Protein AF-A0A3C1BJ44-F1 (afdb_monomer_lite)

Structure (mmCIF, N/CA/C/O backbone):
data_AF-A0A3C1BJ44-F1
#
_entry.id   AF-A0A3C1BJ44-F1
#
loop_
_atom_site.group_PDB
_atom_site.id
_atom_site.type_symbol
_atom_site.label_atom_id
_atom_site.label_alt_id
_atom_site.label_comp_id
_atom_site.label_asym_id
_atom_site.label_entity_id
_atom_site.label_seq_id
_atom_site.pdbx_PDB_ins_code
_atom_site.Cartn_x
_atom_site.Cartn_y
_atom_site.Cartn_z
_atom_site.occupancy
_atom_site.B_iso_or_equiv
_atom_site.auth_seq_id
_atom_site.auth_comp_id
_atom_site.auth_asym_id
_atom_site.auth_atom_id
_atom_site.pdbx_PDB_model_num
ATOM 1 N N . MET A 1 1 ? -24.574 8.845 21.197 1.00 63.59 1 MET A N 1
ATOM 2 C CA . MET A 1 1 ? -23.706 8.130 20.237 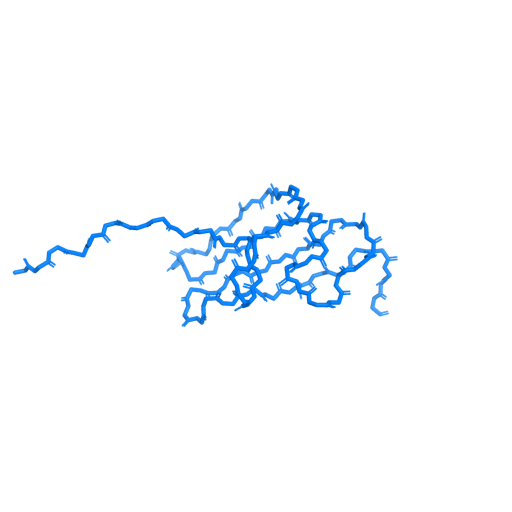1.00 63.59 1 MET A CA 1
ATOM 3 C C . MET A 1 1 ? -23.449 9.071 19.077 1.00 63.59 1 MET A C 1
ATOM 5 O O . MET A 1 1 ? -24.411 9.474 18.440 1.00 63.59 1 MET A O 1
ATOM 9 N N . THR A 1 2 ? -22.204 9.478 18.846 1.00 72.94 2 THR A N 1
ATOM 10 C CA . THR A 1 2 ? -21.839 10.267 17.659 1.00 72.94 2 THR A CA 1
ATOM 11 C C . THR A 1 2 ? -21.479 9.283 16.551 1.00 72.94 2 THR A C 1
ATOM 13 O O . THR A 1 2 ? -20.662 8.394 16.783 1.00 72.94 2 THR A O 1
ATOM 16 N N . ALA A 1 3 ? -22.113 9.386 15.383 1.00 75.00 3 ALA A N 1
ATOM 17 C CA . ALA A 1 3 ? -21.753 8.559 14.236 1.00 75.00 3 ALA A CA 1
ATOM 18 C C . ALA A 1 3 ? -20.329 8.914 13.779 1.00 75.00 3 ALA A C 1
ATOM 20 O O . ALA A 1 3 ? -20.004 10.092 13.638 1.00 75.00 3 ALA A O 1
ATOM 21 N N . ILE A 1 4 ? -19.485 7.906 13.556 1.00 77.25 4 ILE A N 1
ATOM 22 C CA . ILE A 1 4 ? -18.194 8.107 12.892 1.00 77.25 4 ILE A CA 1
ATOM 23 C C . ILE A 1 4 ? -18.500 8.225 11.393 1.00 77.25 4 ILE A C 1
ATOM 25 O O . ILE A 1 4 ? -19.082 7.289 10.838 1.00 77.25 4 ILE A O 1
ATOM 29 N N . PRO A 1 5 ? -18.181 9.351 10.732 1.00 81.94 5 PRO A N 1
ATOM 30 C CA . PRO A 1 5 ? -18.427 9.492 9.305 1.00 81.94 5 PRO A CA 1
ATOM 31 C C . PRO A 1 5 ? -17.597 8.465 8.531 1.00 81.94 5 PRO A C 1
ATOM 33 O O . PRO A 1 5 ? -16.421 8.244 8.827 1.00 81.94 5 PRO A O 1
ATOM 36 N N . ALA A 1 6 ? -18.213 7.840 7.529 1.00 83.94 6 ALA A N 1
ATOM 37 C CA . ALA A 1 6 ? -17.475 7.030 6.574 1.00 83.94 6 ALA A CA 1
ATOM 38 C C . ALA A 1 6 ? -16.511 7.931 5.791 1.00 83.94 6 ALA A C 1
ATOM 40 O O . ALA A 1 6 ? -16.872 9.039 5.390 1.00 83.94 6 ALA A O 1
ATOM 41 N N . PHE A 1 7 ? -15.293 7.449 5.568 1.00 86.56 7 PHE A N 1
ATOM 42 C CA . PHE A 1 7 ? -14.304 8.113 4.730 1.00 86.56 7 PHE A CA 1
ATOM 43 C C . PHE A 1 7 ? -13.669 7.092 3.790 1.00 86.56 7 PHE A C 1
ATOM 45 O O . PHE A 1 7 ? -13.590 5.904 4.106 1.00 86.56 7 PHE A O 1
ATOM 52 N N . THR A 1 8 ? -13.195 7.572 2.646 1.00 89.38 8 THR A N 1
ATOM 53 C CA . THR A 1 8 ? -12.377 6.792 1.716 1.00 89.38 8 THR A CA 1
ATOM 54 C C . THR A 1 8 ? -10.931 7.242 1.856 1.00 89.38 8 THR A C 1
ATOM 56 O O . THR A 1 8 ? -10.665 8.431 2.029 1.00 89.38 8 THR A O 1
ATOM 59 N N . LYS A 1 9 ? -9.986 6.302 1.771 1.00 90.00 9 LYS A N 1
ATOM 60 C CA . LYS A 1 9 ? -8.552 6.595 1.757 1.00 90.00 9 LYS A CA 1
ATOM 61 C C . LYS A 1 9 ? -7.898 5.956 0.540 1.00 90.00 9 LYS A C 1
ATOM 63 O O . LYS A 1 9 ? -8.070 4.762 0.310 1.00 90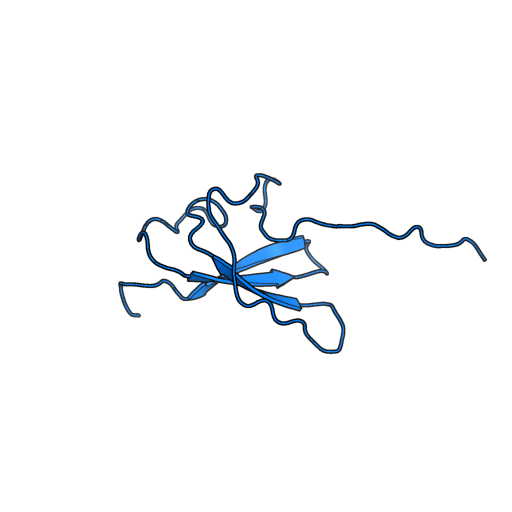.00 9 LYS A O 1
ATOM 68 N N . LEU A 1 10 ? -7.112 6.745 -0.190 1.00 93.62 10 LEU A N 1
ATOM 69 C CA . LEU A 1 10 ? -6.172 6.219 -1.170 1.00 93.62 10 LEU A CA 1
ATOM 70 C C . LEU A 1 10 ? -5.021 5.543 -0.418 1.00 93.62 10 LEU A C 1
ATOM 72 O O . LEU A 1 10 ? -4.329 6.181 0.376 1.00 93.62 10 LEU A O 1
ATOM 76 N N . ILE A 1 11 ? -4.858 4.239 -0.630 1.00 94.75 11 ILE A N 1
ATOM 77 C CA . ILE A 1 11 ? -3.808 3.438 0.014 1.00 94.75 11 ILE A CA 1
ATOM 78 C C . ILE A 1 11 ? -2.590 3.221 -0.880 1.00 94.75 11 ILE A C 1
ATOM 80 O O . ILE A 1 11 ? -1.610 2.669 -0.408 1.00 94.75 11 ILE A O 1
ATOM 84 N N . SER A 1 12 ? -2.654 3.634 -2.145 1.00 94.31 12 SER A N 1
ATOM 85 C CA . SER A 1 12 ? -1.546 3.649 -3.100 1.00 94.31 12 SER A CA 1
ATOM 86 C C . SER A 1 12 ? -0.961 5.062 -3.168 1.00 94.31 12 SER A C 1
ATOM 88 O O . SER A 1 12 ? -0.996 5.715 -4.210 1.00 94.31 12 SER A O 1
ATOM 90 N N . ALA A 1 13 ? -0.500 5.560 -2.022 1.00 93.81 13 ALA A N 1
ATOM 91 C CA . ALA A 1 13 ? 0.143 6.858 -1.882 1.00 93.81 13 ALA A CA 1
ATOM 92 C C . ALA A 1 13 ? 1.383 6.753 -0.986 1.00 93.81 13 ALA A C 1
ATOM 94 O O . ALA A 1 13 ? 1.369 6.053 0.026 1.00 93.81 13 ALA A O 1
ATOM 95 N N . SER A 1 14 ? 2.453 7.461 -1.337 1.00 89.69 14 SER A N 1
ATOM 96 C CA . SER A 1 14 ? 3.688 7.491 -0.553 1.00 89.69 14 SER A CA 1
ATOM 97 C C . SER A 1 14 ? 3.454 7.985 0.881 1.00 89.69 14 SER A C 1
ATOM 99 O O . SER A 1 14 ? 2.425 8.578 1.209 1.00 89.69 14 SER A O 1
ATOM 101 N N . ALA A 1 15 ? 4.459 7.834 1.746 1.00 86.12 15 ALA A N 1
ATOM 102 C CA . ALA A 1 15 ? 4.407 8.370 3.109 1.00 86.12 15 ALA A CA 1
ATOM 103 C C . ALA A 1 15 ? 4.193 9.902 3.171 1.00 86.12 15 ALA A C 1
ATOM 105 O O . ALA A 1 15 ? 3.758 10.407 4.205 1.00 86.12 15 ALA A O 1
ATOM 106 N N . ALA A 1 16 ? 4.486 10.630 2.087 1.00 87.75 16 ALA A N 1
ATOM 107 C CA . ALA A 1 16 ? 4.243 12.068 1.963 1.00 87.75 16 ALA A CA 1
ATOM 108 C C . ALA A 1 16 ? 2.826 12.412 1.457 1.00 87.75 16 ALA A C 1
ATOM 110 O O . ALA A 1 16 ? 2.463 13.583 1.431 1.00 87.75 16 ALA A O 1
ATOM 111 N N . GLY A 1 17 ? 2.021 11.413 1.081 1.00 89.56 17 GLY A N 1
ATOM 112 C CA . GLY A 1 17 ? 0.678 11.593 0.523 1.00 89.56 17 GLY A CA 1
ATOM 113 C C . GLY A 1 17 ? 0.627 11.685 -1.004 1.00 89.56 17 GLY A C 1
ATOM 114 O O . GLY A 1 17 ? -0.463 11.793 -1.552 1.00 89.56 17 GLY A O 1
ATOM 115 N N . GLU A 1 18 ? 1.770 11.600 -1.689 1.00 92.25 18 GLU A N 1
ATOM 116 C CA . GLU A 1 18 ? 1.828 11.598 -3.158 1.00 92.25 18 GLU A CA 1
ATOM 117 C C . GLU A 1 18 ? 1.227 10.313 -3.732 1.00 92.25 18 GLU A C 1
ATOM 119 O O . GLU A 1 18 ? 1.620 9.219 -3.323 1.00 92.25 18 GLU A O 1
ATOM 124 N N . GLU A 1 19 ? 0.315 10.436 -4.692 1.00 94.25 19 GLU A N 1
ATOM 125 C CA . GLU A 1 19 ? -0.333 9.300 -5.352 1.00 94.25 19 GLU A CA 1
ATOM 126 C C . GLU A 1 19 ? 0.673 8.456 -6.149 1.00 94.25 19 GLU A C 1
ATOM 128 O O . GLU A 1 19 ? 1.645 8.974 -6.705 1.00 94.25 19 GLU A O 1
ATOM 133 N N . GLY A 1 20 ? 0.431 7.146 -6.227 1.00 93.25 20 GLY A N 1
ATOM 134 C CA . GLY A 1 20 ? 1.182 6.247 -7.098 1.00 93.25 20 GLY A CA 1
ATOM 135 C C . GLY A 1 20 ? 1.138 6.709 -8.555 1.00 93.25 20 GLY A C 1
ATOM 136 O O . GLY A 1 20 ? 0.079 7.038 -9.083 1.00 93.25 20 GLY A O 1
ATOM 137 N N . ASN A 1 21 ? 2.294 6.742 -9.211 1.00 92.69 21 ASN A N 1
ATOM 138 C CA . ASN A 1 21 ? 2.440 7.231 -10.581 1.00 92.69 21 ASN A CA 1
ATOM 139 C C . ASN A 1 21 ? 2.135 6.176 -11.662 1.00 92.69 21 ASN A C 1
ATOM 141 O O . ASN A 1 21 ? 2.381 6.436 -12.841 1.00 92.69 21 ASN A O 1
ATOM 145 N N . ALA A 1 22 ? 1.624 5.002 -11.281 1.00 92.62 22 ALA A N 1
ATOM 146 C CA . ALA A 1 22 ? 1.210 3.942 -12.191 1.00 92.62 22 ALA A CA 1
ATOM 147 C C . ALA A 1 22 ? 0.102 3.053 -11.590 1.00 92.62 22 ALA A C 1
ATOM 149 O O . ALA A 1 22 ? -0.265 3.155 -10.418 1.00 92.62 22 ALA A O 1
ATOM 150 N N . ASP A 1 23 ? -0.425 2.145 -12.410 1.00 94.38 23 ASP A N 1
ATOM 151 C CA . ASP A 1 23 ? -1.552 1.288 -12.045 1.00 94.38 23 ASP A CA 1
ATOM 152 C C . ASP A 1 23 ? -1.254 0.332 -10.876 1.00 94.38 23 ASP A C 1
ATOM 154 O O . ASP A 1 23 ? -0.128 -0.150 -10.700 1.00 94.38 23 ASP A O 1
ATOM 158 N N . SER A 1 24 ? -2.310 -0.005 -10.127 1.00 94.94 24 SER A N 1
ATOM 159 C CA . SER A 1 24 ? -2.290 -0.984 -9.032 1.00 94.94 24 SER A CA 1
ATOM 160 C C . SER A 1 24 ? -3.311 -2.108 -9.255 1.00 94.94 24 SER A C 1
ATOM 162 O O . SER A 1 24 ? -4.378 -1.883 -9.825 1.00 94.94 24 SER A O 1
ATOM 164 N N . TYR A 1 25 ? -2.989 -3.323 -8.804 1.00 94.62 25 TYR A N 1
ATOM 165 C CA . TYR A 1 25 ? -3.716 -4.557 -9.118 1.00 94.62 25 TYR A CA 1
ATOM 166 C C . TYR A 1 25 ? -3.830 -5.497 -7.908 1.00 94.62 25 TYR A C 1
ATOM 168 O O . TYR A 1 25 ? -3.102 -5.368 -6.927 1.00 94.62 25 TYR A O 1
ATOM 176 N N . ALA A 1 26 ? -4.745 -6.468 -8.014 1.00 95.88 26 ALA A N 1
ATOM 177 C CA . ALA A 1 26 ? -4.877 -7.618 -7.111 1.00 95.88 26 ALA A CA 1
ATOM 178 C C . ALA A 1 26 ? -4.870 -7.290 -5.595 1.00 95.88 26 ALA A C 1
ATOM 180 O O . ALA A 1 26 ? -4.069 -7.859 -4.852 1.00 95.88 26 ALA A O 1
ATOM 181 N N . PRO A 1 27 ? -5.749 -6.394 -5.097 1.00 97.00 27 PRO A N 1
ATOM 182 C CA . PRO A 1 27 ? -5.779 -6.071 -3.677 1.00 97.00 27 PRO A CA 1
ATOM 183 C C . PRO A 1 27 ? -6.308 -7.239 -2.829 1.00 97.00 27 PRO A C 1
ATOM 185 O O . PRO A 1 27 ? -7.263 -7.920 -3.207 1.00 97.00 27 PRO A O 1
ATOM 188 N N . ALA A 1 28 ? -5.745 -7.406 -1.634 1.00 97.81 28 ALA A N 1
ATOM 189 C CA . ALA A 1 28 ? -6.223 -8.320 -0.600 1.00 97.81 28 ALA A CA 1
ATOM 190 C C . ALA A 1 28 ? -6.190 -7.638 0.775 1.00 97.81 28 ALA A C 1
ATOM 192 O O . ALA A 1 28 ? -5.218 -6.965 1.113 1.00 97.81 28 ALA A O 1
ATOM 193 N N . ILE A 1 29 ? -7.240 -7.821 1.580 1.00 97.31 29 ILE A N 1
ATOM 194 C CA . ILE A 1 29 ? -7.390 -7.200 2.905 1.00 97.31 29 ILE A CA 1
ATOM 195 C C . ILE A 1 29 ? -7.363 -8.252 4.018 1.00 97.31 29 ILE A C 1
ATOM 197 O O . ILE A 1 29 ? -7.937 -9.333 3.876 1.00 97.31 29 ILE A O 1
ATOM 201 N N . SER A 1 30 ? -6.699 -7.943 5.134 1.00 96.75 30 SER A N 1
ATOM 202 C CA . SER A 1 30 ? -6.724 -8.786 6.333 1.00 96.75 30 SER A CA 1
ATOM 203 C C . SER A 1 30 ? -8.126 -8.836 6.952 1.00 96.75 30 SER A C 1
ATOM 205 O O . SER A 1 30 ? -8.900 -7.886 6.850 1.00 96.75 30 SER A O 1
ATOM 207 N N . GLY A 1 31 ? -8.459 -9.927 7.651 1.00 97.75 31 GLY A N 1
ATOM 208 C CA . GLY A 1 31 ? -9.784 -10.091 8.272 1.00 97.75 31 GLY A CA 1
ATOM 209 C C . GLY A 1 31 ? -10.131 -9.024 9.321 1.00 97.75 31 GLY A C 1
ATOM 210 O O . GLY A 1 31 ? -11.304 -8.786 9.588 1.00 97.75 31 GLY A O 1
ATOM 211 N N . ASP A 1 32 ? -9.123 -8.357 9.890 1.00 95.56 32 ASP A N 1
ATOM 212 C CA . ASP A 1 32 ? -9.285 -7.240 10.824 1.00 95.56 32 ASP A CA 1
ATOM 213 C C . ASP A 1 32 ? -9.251 -5.853 10.152 1.00 95.56 32 ASP A C 1
ATOM 215 O O . ASP A 1 32 ? -9.338 -4.836 10.841 1.00 95.56 32 ASP A O 1
ATOM 219 N N . GLY A 1 33 ? -9.106 -5.793 8.825 1.00 93.19 33 GLY A N 1
ATOM 220 C CA . GLY A 1 33 ? -9.086 -4.557 8.043 1.00 93.19 33 GLY A CA 1
ATOM 221 C C . GLY A 1 33 ? -7.867 -3.660 8.274 1.00 93.19 33 GLY A C 1
ATOM 222 O O . GLY A 1 33 ? -7.879 -2.500 7.860 1.00 93.19 33 GLY A O 1
ATOM 223 N N . LYS A 1 34 ? -6.822 -4.146 8.960 1.00 94.81 34 LYS A N 1
ATOM 224 C CA . LYS A 1 34 ? -5.650 -3.327 9.308 1.00 94.81 34 LYS A CA 1
ATOM 225 C C . LYS A 1 34 ? -4.536 -3.340 8.276 1.00 94.81 34 LYS A C 1
ATOM 227 O O . LYS A 1 34 ? -3.676 -2.461 8.324 1.00 94.81 34 LYS A O 1
ATOM 232 N N . THR A 1 35 ? -4.566 -4.296 7.360 1.00 96.50 35 THR A N 1
ATOM 233 C CA . THR A 1 35 ? -3.512 -4.488 6.374 1.00 96.50 35 THR A CA 1
ATOM 234 C C . THR A 1 35 ? -4.124 -4.722 5.003 1.00 96.50 35 THR A C 1
ATOM 236 O O . THR A 1 35 ? -5.046 -5.529 4.871 1.00 96.50 35 THR A O 1
ATOM 239 N N . VAL A 1 36 ? -3.602 -4.039 3.984 1.00 97.12 36 VAL A N 1
ATOM 240 C CA . VAL A 1 36 ? -3.976 -4.272 2.582 1.00 97.12 36 VAL A CA 1
ATOM 241 C C . VAL A 1 36 ? -2.719 -4.534 1.767 1.00 97.12 36 VAL A C 1
ATOM 243 O O . VAL A 1 36 ? -1.841 -3.681 1.722 1.00 97.12 36 VAL A O 1
ATOM 246 N N . ALA A 1 37 ? -2.637 -5.700 1.131 1.00 96.31 37 ALA A N 1
ATOM 247 C CA . ALA A 1 37 ? -1.589 -6.026 0.170 1.00 96.31 37 ALA A CA 1
ATOM 248 C C . ALA A 1 37 ? -2.090 -5.764 -1.255 1.00 96.31 37 ALA A C 1
ATOM 250 O O . ALA A 1 37 ? -3.256 -6.032 -1.544 1.00 96.31 37 ALA A O 1
ATOM 251 N N . PHE A 1 38 ? -1.237 -5.244 -2.131 1.00 95.31 38 PHE A N 1
ATOM 252 C CA . PHE A 1 38 ? -1.566 -4.992 -3.536 1.00 95.31 38 PHE A CA 1
ATOM 253 C C . PHE A 1 38 ? -0.304 -4.980 -4.402 1.00 95.31 38 PHE A C 1
ATOM 255 O O . PHE A 1 38 ? 0.791 -4.724 -3.910 1.00 95.31 38 PHE A O 1
ATOM 262 N N . GLU A 1 39 ? -0.457 -5.235 -5.697 1.00 93.75 39 GLU A N 1
ATOM 263 C CA . GLU A 1 39 ? 0.618 -5.079 -6.679 1.00 93.75 39 GLU A CA 1
ATOM 264 C C . GLU A 1 39 ? 0.586 -3.668 -7.277 1.00 93.75 39 GLU A C 1
ATOM 266 O O . GLU A 1 39 ? -0.498 -3.144 -7.537 1.00 93.75 39 GLU A O 1
ATOM 271 N N . SER A 1 40 ? 1.738 -3.061 -7.567 1.00 92.69 40 SER A N 1
ATOM 272 C CA . SER A 1 40 ? 1.795 -1.786 -8.296 1.00 92.69 40 SER A CA 1
ATOM 273 C C . SER A 1 40 ? 3.017 -1.687 -9.204 1.00 92.69 40 SER A C 1
ATOM 275 O O . SER A 1 40 ? 4.063 -2.246 -8.897 1.00 92.69 40 SER A O 1
ATOM 277 N N . TYR A 1 41 ? 2.879 -0.955 -10.313 1.00 90.12 41 TYR A N 1
ATOM 278 C CA . TYR A 1 41 ? 4.009 -0.507 -11.148 1.00 90.12 41 TYR A CA 1
ATOM 279 C C . TYR A 1 41 ? 4.583 0.850 -10.695 1.00 90.12 41 TYR A C 1
ATOM 281 O O . TYR A 1 41 ? 5.415 1.440 -11.387 1.00 90.12 41 TYR A O 1
ATOM 289 N N . SER A 1 42 ? 4.065 1.413 -9.600 1.00 91.31 42 SER A N 1
ATOM 290 C CA . SER A 1 42 ? 4.387 2.777 -9.186 1.00 91.31 42 SER A CA 1
ATOM 291 C C . SER A 1 42 ? 5.786 2.880 -8.582 1.00 91.31 42 SER A C 1
ATOM 293 O O . SER A 1 42 ? 6.034 2.389 -7.488 1.00 91.31 42 SER A O 1
ATOM 295 N N . SER A 1 43 ? 6.651 3.663 -9.220 1.00 88.00 43 SER A N 1
ATOM 296 C CA . SER A 1 43 ? 8.041 3.901 -8.788 1.00 88.00 43 SER A CA 1
ATOM 297 C C . SER A 1 43 ? 8.191 4.946 -7.670 1.00 88.00 43 SER A C 1
ATOM 299 O O . SER A 1 43 ? 9.296 5.280 -7.244 1.00 88.00 43 SER A O 1
ATOM 301 N N . ASN A 1 44 ? 7.086 5.539 -7.216 1.00 88.81 44 ASN A N 1
ATOM 302 C CA . ASN A 1 44 ? 7.085 6.635 -6.244 1.00 88.81 44 ASN A CA 1
ATOM 303 C C . ASN A 1 44 ? 6.351 6.310 -4.933 1.00 88.81 44 ASN A C 1
ATOM 305 O O . ASN A 1 44 ? 6.247 7.187 -4.077 1.00 88.81 44 ASN A O 1
ATOM 309 N N . LEU A 1 45 ? 5.870 5.076 -4.742 1.00 87.81 45 LEU A N 1
ATOM 310 C CA . LEU A 1 45 ? 5.239 4.672 -3.477 1.00 87.81 45 LEU A CA 1
ATOM 311 C C . LEU A 1 45 ? 6.267 4.514 -2.353 1.00 87.81 45 LEU A C 1
ATOM 313 O O . LEU A 1 45 ? 6.000 4.882 -1.208 1.00 87.81 45 LEU A O 1
ATOM 317 N N . VAL A 1 46 ? 7.461 4.026 -2.692 1.00 84.12 46 VAL A N 1
ATOM 318 C CA . VAL A 1 46 ? 8.617 3.919 -1.798 1.00 84.12 46 VAL A CA 1
ATOM 319 C C . VAL A 1 46 ? 9.843 4.449 -2.538 1.00 84.12 46 VAL A C 1
ATOM 321 O O . VAL A 1 46 ? 10.042 4.156 -3.711 1.00 84.12 46 VAL A O 1
ATOM 324 N N . GLN A 1 47 ? 10.690 5.219 -1.849 1.00 71.56 47 GLN A N 1
ATOM 325 C CA . GLN A 1 47 ? 11.753 6.052 -2.440 1.00 71.56 47 GLN A CA 1
ATOM 326 C C . GLN A 1 47 ? 12.882 5.291 -3.185 1.00 71.56 47 GLN A C 1
ATOM 328 O O . GLN A 1 47 ? 13.810 5.917 -3.701 1.00 71.56 47 GLN A O 1
ATOM 333 N N . SER A 1 48 ? 12.786 3.965 -3.302 1.00 63.59 48 SER A N 1
ATOM 334 C CA . SER A 1 48 ? 13.793 3.091 -3.917 1.00 63.59 48 SER A CA 1
ATOM 335 C C . SER A 1 48 ? 13.249 2.154 -5.002 1.00 63.59 48 SER A C 1
ATOM 337 O O . SER A 1 48 ? 14.043 1.408 -5.575 1.00 63.59 48 SER A O 1
ATOM 339 N N . ASP A 1 49 ? 11.950 2.185 -5.317 1.00 61.28 49 ASP A N 1
ATOM 340 C CA . ASP A 1 49 ? 11.402 1.362 -6.399 1.00 61.28 49 ASP A CA 1
ATOM 341 C C . ASP A 1 49 ? 11.601 2.057 -7.756 1.00 61.28 49 ASP A C 1
ATOM 343 O O . ASP A 1 49 ? 11.004 3.086 -8.057 1.00 61.28 49 ASP A O 1
ATOM 347 N N . LYS A 1 50 ? 12.522 1.539 -8.571 1.00 63.38 50 LYS A N 1
ATOM 348 C CA . LYS A 1 50 ? 12.840 2.073 -9.909 1.00 63.38 50 LYS A CA 1
ATOM 349 C C . LYS A 1 50 ? 13.070 0.973 -10.940 1.00 63.38 50 LYS A C 1
ATOM 351 O O . LYS A 1 50 ? 13.664 1.229 -11.986 1.00 63.38 50 LYS A O 1
ATOM 356 N N . ASN A 1 51 ? 12.694 -0.264 -10.629 1.00 66.19 51 ASN A N 1
ATOM 357 C CA . ASN A 1 51 ? 13.063 -1.419 -11.449 1.00 66.19 51 ASN A CA 1
ATOM 358 C C . ASN A 1 51 ? 12.152 -1.577 -12.689 1.00 66.19 51 ASN A C 1
ATOM 360 O O . ASN A 1 51 ? 12.539 -2.266 -13.631 1.00 66.19 51 ASN A O 1
ATOM 364 N N . GLY A 1 52 ? 10.996 -0.898 -12.722 1.00 66.19 52 GLY A N 1
ATOM 365 C CA . GLY A 1 52 ? 10.027 -0.964 -13.821 1.00 66.19 52 GLY A CA 1
ATOM 366 C C . GLY A 1 52 ? 9.207 -2.261 -13.858 1.00 66.19 52 GLY A C 1
ATOM 367 O O . GLY A 1 52 ? 8.526 -2.525 -14.849 1.00 66.19 52 GLY A O 1
ATOM 368 N N . PHE A 1 53 ? 9.275 -3.073 -12.804 1.00 75.94 53 PHE A N 1
ATOM 369 C CA . PHE A 1 53 ? 8.483 -4.279 -12.602 1.00 75.94 53 PHE A CA 1
ATOM 370 C C . PHE A 1 53 ? 7.334 -4.013 -11.623 1.00 75.94 53 PHE A C 1
ATOM 372 O O . PHE A 1 53 ? 7.251 -2.956 -11.005 1.00 75.94 53 PHE A O 1
ATOM 379 N N . ARG A 1 54 ? 6.398 -4.966 -11.535 1.00 82.62 54 ARG A N 1
ATOM 380 C CA . ARG A 1 54 ? 5.383 -4.950 -10.479 1.00 82.62 54 ARG A CA 1
ATOM 381 C C . ARG A 1 54 ? 6.015 -5.379 -9.167 1.00 82.62 54 ARG A C 1
ATOM 383 O O . ARG A 1 54 ? 6.567 -6.478 -9.092 1.00 82.62 54 ARG A O 1
ATOM 390 N N . ASP A 1 55 ? 5.794 -4.562 -8.153 1.00 86.94 55 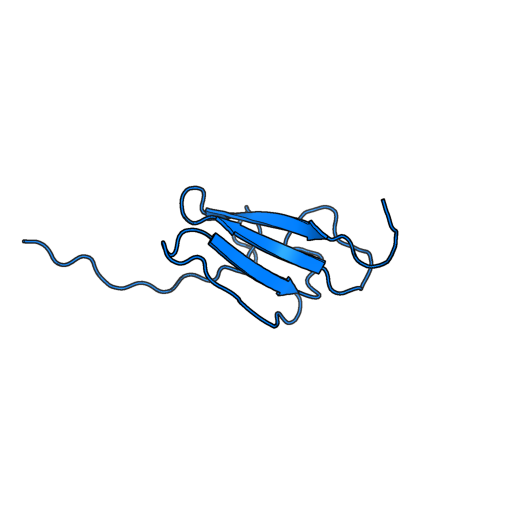ASP A N 1
ATOM 391 C CA . ASP A 1 55 ? 6.170 -4.826 -6.774 1.00 86.94 55 ASP A CA 1
ATOM 392 C C . ASP A 1 55 ? 4.907 -5.062 -5.933 1.00 86.94 55 ASP A C 1
ATOM 394 O O . ASP A 1 55 ? 3.839 -4.507 -6.206 1.00 86.94 55 ASP A O 1
ATOM 398 N N . VAL A 1 56 ? 5.011 -5.912 -4.912 1.00 90.94 56 VAL A N 1
ATOM 399 C CA . VAL A 1 56 ? 3.968 -6.118 -3.907 1.00 90.94 56 VAL A CA 1
ATOM 400 C C . VAL A 1 56 ? 4.200 -5.126 -2.780 1.00 90.94 56 VAL A C 1
ATOM 402 O O . VAL A 1 56 ? 5.254 -5.126 -2.143 1.00 90.94 56 VAL A O 1
ATOM 405 N N . PHE A 1 57 ? 3.186 -4.322 -2.505 1.00 92.56 57 PHE A N 1
ATOM 406 C CA . PHE A 1 57 ? 3.155 -3.339 -1.438 1.00 92.56 57 PHE A CA 1
ATOM 407 C C . PHE A 1 57 ? 2.164 -3.754 -0.357 1.00 92.56 57 PHE A C 1
ATOM 409 O O . PHE 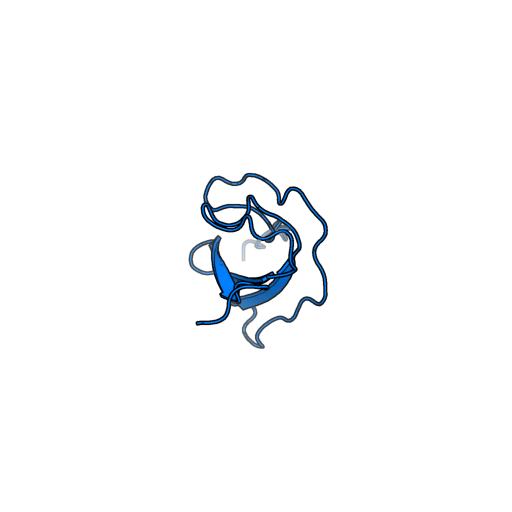A 1 57 ? 1.163 -4.421 -0.628 1.00 92.56 57 PHE A O 1
ATOM 416 N N . VAL A 1 58 ? 2.427 -3.326 0.875 1.00 94.88 58 VAL A N 1
ATOM 417 C CA . VAL A 1 58 ? 1.533 -3.511 2.015 1.00 94.88 58 VAL A CA 1
ATOM 418 C C . VAL A 1 58 ? 1.253 -2.168 2.669 1.00 94.88 58 VAL A C 1
ATOM 420 O O . VAL A 1 58 ? 2.164 -1.475 3.109 1.00 94.88 58 VAL A O 1
ATOM 423 N N . TRP A 1 59 ? -0.027 -1.812 2.753 1.00 95.69 59 TRP A N 1
ATOM 424 C CA . TRP A 1 59 ? -0.514 -0.665 3.505 1.00 95.69 59 TRP A CA 1
ATOM 425 C C . TRP A 1 59 ? -0.949 -1.068 4.915 1.00 95.69 59 TRP A C 1
ATOM 427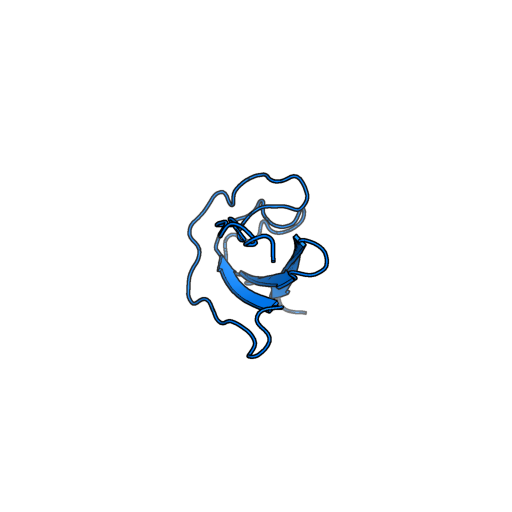 O O . TRP A 1 59 ? -1.661 -2.060 5.091 1.00 95.69 59 TRP A O 1
ATOM 437 N N . HIS A 1 60 ? -0.592 -0.249 5.904 1.00 94.44 60 HIS A N 1
ATOM 438 C CA . HIS A 1 60 ? -0.904 -0.461 7.316 1.00 94.44 60 HIS A CA 1
ATOM 439 C C . HIS A 1 60 ? -1.812 0.643 7.873 1.00 94.44 60 HIS A C 1
ATOM 441 O O . HIS A 1 60 ? -1.447 1.820 7.889 1.00 94.44 60 HIS A O 1
ATOM 447 N N . SER A 1 61 ? -2.984 0.285 8.403 1.00 91.88 61 SER A N 1
ATOM 448 C CA . SER A 1 61 ? -3.991 1.259 8.853 1.00 91.88 61 SER A CA 1
ATOM 449 C C . SER A 1 61 ? -3.609 2.028 10.115 1.00 91.88 61 SER A C 1
ATOM 451 O O . SER A 1 61 ? -3.961 3.196 10.258 1.00 91.88 61 SER A O 1
ATOM 453 N N . ASN A 1 62 ? -2.854 1.394 11.011 1.00 90.06 62 ASN A N 1
ATOM 454 C CA . ASN A 1 62 ? -2.405 1.976 12.276 1.00 90.06 62 ASN A CA 1
ATOM 455 C C . ASN A 1 62 ? -1.405 3.127 12.089 1.00 90.06 62 ASN A C 1
ATOM 457 O O . ASN A 1 62 ? -1.366 4.040 12.908 1.00 90.06 62 ASN A O 1
ATOM 461 N N . THR A 1 63 ? -0.591 3.073 11.035 1.00 89.19 63 THR A N 1
ATOM 462 C CA . THR A 1 63 ? 0.452 4.066 10.743 1.00 89.19 63 THR A CA 1
ATOM 463 C C . THR A 1 63 ? 0.150 4.884 9.494 1.00 89.19 63 THR A C 1
ATOM 465 O O . THR A 1 63 ? 0.737 5.943 9.295 1.00 89.19 63 THR A O 1
ATOM 468 N N . GLY A 1 64 ? -0.752 4.399 8.639 1.00 87.31 64 GLY A N 1
ATOM 469 C CA . GLY A 1 64 ? -1.030 4.967 7.331 1.00 87.31 64 GLY A CA 1
ATOM 470 C C . GLY A 1 64 ? 0.102 4.796 6.318 1.00 87.31 64 GLY A C 1
ATOM 471 O O . GLY A 1 64 ? 0.024 5.451 5.283 1.00 87.31 64 GLY A O 1
ATOM 472 N N . LYS A 1 65 ? 1.114 3.967 6.609 1.00 88.75 65 LYS A N 1
ATOM 473 C CA . LYS A 1 65 ? 2.310 3.766 5.779 1.00 88.75 65 LYS A CA 1
ATOM 474 C C . LYS A 1 65 ? 2.127 2.659 4.744 1.00 88.75 65 LYS A C 1
ATOM 476 O O . LYS A 1 65 ? 1.291 1.776 4.929 1.00 88.75 65 LYS A O 1
ATOM 481 N N . ILE A 1 66 ? 2.952 2.720 3.700 1.00 91.38 66 ILE A N 1
ATOM 482 C CA . ILE A 1 66 ? 3.164 1.656 2.721 1.00 91.38 66 ILE A CA 1
ATOM 483 C C . ILE A 1 66 ? 4.592 1.145 2.854 1.00 91.38 66 ILE A C 1
ATOM 485 O O . ILE A 1 66 ? 5.526 1.947 2.878 1.00 91.38 66 ILE A O 1
ATOM 489 N N . ASP A 1 67 ? 4.736 -0.172 2.853 1.00 90.25 67 ASP A N 1
ATOM 490 C CA . ASP A 1 67 ? 6.009 -0.866 2.734 1.00 90.25 67 ASP A CA 1
ATOM 491 C C . ASP A 1 67 ? 6.039 -1.676 1.431 1.00 90.25 67 ASP A C 1
ATOM 493 O O . ASP A 1 67 ? 5.024 -2.235 1.012 1.00 90.25 67 ASP A O 1
ATOM 497 N N . VAL A 1 68 ? 7.201 -1.748 0.780 1.00 87.38 68 VAL A N 1
ATOM 498 C CA . VAL A 1 68 ? 7.436 -2.662 -0.348 1.00 87.38 68 VAL A CA 1
ATOM 499 C C . VAL A 1 68 ? 7.899 -4.013 0.201 1.00 87.38 68 VAL A C 1
ATOM 501 O O . VAL A 1 68 ? 8.840 -4.079 0.990 1.00 87.38 68 VAL A O 1
ATOM 504 N N . VAL A 1 69 ? 7.215 -5.092 -0.177 1.00 85.31 69 VAL A N 1
ATOM 505 C CA . VAL A 1 69 ? 7.459 -6.462 0.317 1.00 85.31 69 VAL A CA 1
ATOM 506 C C . VAL A 1 69 ? 8.145 -7.335 -0.735 1.00 85.31 69 VAL A C 1
ATOM 508 O O . VAL A 1 69 ? 8.804 -8.315 -0.390 1.00 85.31 69 VAL A O 1
ATOM 511 N N . SER A 1 70 ? 8.062 -6.964 -2.012 1.00 79.44 70 SER A N 1
ATOM 512 C CA . SER A 1 70 ? 8.853 -7.581 -3.076 1.00 79.44 70 SER A CA 1
ATOM 513 C C . SER A 1 70 ? 9.426 -6.520 -4.000 1.00 79.44 70 SER A C 1
ATOM 515 O O . SER A 1 70 ? 8.685 -5.638 -4.410 1.00 79.44 70 SER A O 1
ATOM 517 N N . ILE A 1 71 ? 10.687 -6.679 -4.396 1.00 71.50 71 ILE A N 1
ATOM 518 C CA . ILE A 1 71 ? 11.300 -5.924 -5.491 1.00 71.50 71 ILE A CA 1
ATOM 519 C C . ILE A 1 71 ? 11.397 -6.829 -6.725 1.00 71.50 71 ILE A C 1
ATOM 521 O O . ILE A 1 71 ? 12.194 -7.767 -6.791 1.00 71.50 71 ILE A O 1
ATOM 525 N N . GLY A 1 72 ? 10.535 -6.603 -7.702 1.00 58.41 72 GLY A N 1
ATOM 526 C CA . GLY A 1 72 ? 10.514 -7.307 -8.968 1.00 58.41 72 GLY A CA 1
ATOM 527 C C . GLY A 1 72 ? 11.794 -7.046 -9.761 1.00 58.41 72 GLY A C 1
ATOM 528 O O . GLY A 1 72 ? 12.152 -5.922 -10.085 1.00 58.41 72 GLY A O 1
ATOM 529 N N . GLY A 1 73 ? 12.518 -8.104 -10.120 1.00 58.44 73 GLY A N 1
ATOM 530 C CA . GLY A 1 73 ? 13.533 -8.024 -11.179 1.00 58.44 73 GLY A CA 1
ATOM 531 C C . GLY A 1 73 ? 14.998 -7.895 -10.755 1.00 58.44 73 GLY A C 1
ATOM 532 O O . GLY A 1 73 ? 15.862 -7.985 -11.625 1.00 58.44 73 GLY A O 1
ATOM 533 N N . LYS A 1 74 ? 15.325 -7.818 -9.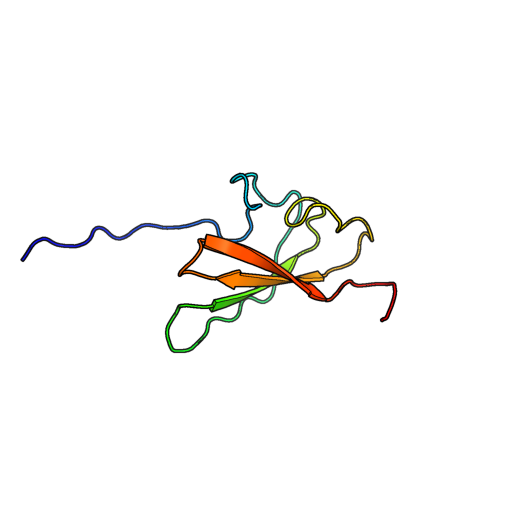462 1.00 50.62 74 LYS A N 1
ATOM 534 C CA . LYS A 1 74 ? 16.613 -8.325 -8.951 1.00 50.62 74 LYS A CA 1
ATOM 535 C C . LYS A 1 74 ? 16.358 -9.019 -7.622 1.00 50.62 74 LYS A C 1
ATOM 537 O O . LYS A 1 74 ? 16.008 -8.363 -6.650 1.00 50.62 74 LYS A O 1
ATOM 542 N N . GLY A 1 75 ? 16.461 -10.349 -7.640 1.00 45.19 75 GLY A N 1
ATOM 543 C CA . GLY A 1 75 ? 16.307 -11.191 -6.457 1.00 45.19 75 GLY A CA 1
ATOM 544 C C . GLY A 1 75 ? 17.219 -10.768 -5.303 1.00 45.19 75 GLY A C 1
ATOM 545 O O . GLY A 1 75 ? 18.159 -10.003 -5.513 1.00 45.19 75 GLY A O 1
ATOM 546 N N . TYR A 1 76 ? 16.862 -11.283 -4.123 1.00 45.12 76 TYR A N 1
ATOM 547 C CA . TYR A 1 76 ? 17.535 -11.159 -2.823 1.00 45.12 76 TYR A CA 1
ATOM 548 C C . TYR A 1 76 ? 19.048 -10.916 -2.871 1.00 45.12 76 TYR A C 1
ATOM 550 O O . TYR A 1 76 ? 19.742 -11.618 -3.643 1.00 45.12 76 TYR A O 1
#

Radius of gyration: 13.56 Å; chains: 1; bounding box: 41×23×34 Å

Secondary structure (DSSP, 8-state):
-PPPPP----SSB-TTSPBPSS-EEEEEE-TTSSEEEEEE--TTSSTT--SSS-EEEEEETTT--EEE---TTS--

Sequence (76 aa):
MTAIPAFTKLISASAAGEEGNADSYAPAISGDGKTVAFESYSSNLVQSDKNGFRDVFVWHSNTGKIDVVSIGGKGY

pLDDT: mean 85.31, std 12.94, range [45.12, 97.81]

Foldseek 3Di:
DDDDDDDDDDLQAAPVRHHFPWDKDDWDADPVRFKIKIWTQGQHNDVHQDQSDIWIWMAGNVSRHIDTPDRPDDDD